Protein AF-A0A967I5Z1-F1 (afdb_monomer_lite)

pLDDT: mean 89.83, std 9.64, range [50.81, 96.69]

Radius of gyration: 12.85 Å; chains: 1; bounding box: 27×28×31 Å

Structure (mmCIF, N/CA/C/O backbone):
data_AF-A0A967I5Z1-F1
#
_entry.id   AF-A0A967I5Z1-F1
#
loop_
_atom_site.group_PDB
_atom_site.id
_atom_site.type_symbol
_atom_site.label_atom_id
_atom_site.label_alt_id
_atom_site.label_comp_id
_atom_site.label_asym_id
_atom_site.l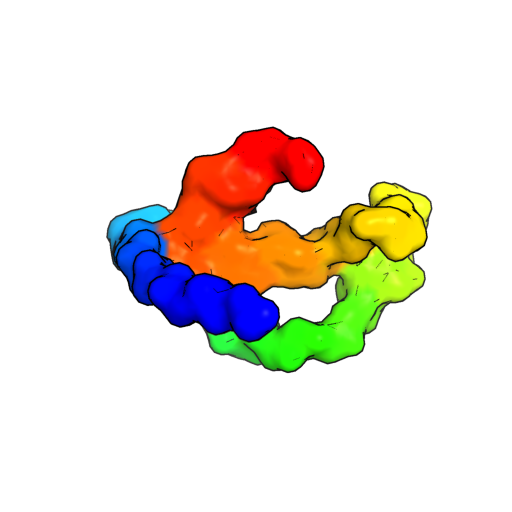abel_entity_id
_atom_site.label_seq_id
_atom_site.pdbx_PDB_ins_code
_atom_site.Cartn_x
_atom_site.Cartn_y
_atom_site.Cartn_z
_atom_site.occupancy
_atom_site.B_iso_or_equiv
_atom_site.auth_seq_id
_atom_site.auth_comp_id
_atom_site.auth_asym_id
_atom_site.auth_atom_id
_atom_site.pdbx_PDB_model_num
ATOM 1 N N . MET A 1 1 ? -9.339 17.340 -13.999 1.00 50.81 1 MET A N 1
ATOM 2 C CA . MET A 1 1 ? -9.244 17.817 -12.603 1.00 50.81 1 MET A CA 1
ATOM 3 C C . MET A 1 1 ? -9.442 16.599 -11.727 1.00 50.81 1 MET A C 1
ATOM 5 O O . MET A 1 1 ? -10.343 15.833 -12.030 1.00 50.81 1 MET A O 1
ATOM 9 N N . ALA A 1 2 ? -8.542 16.333 -10.783 1.0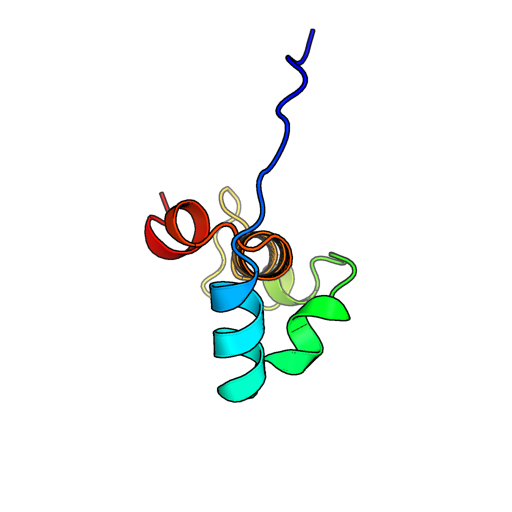0 59.91 2 ALA A N 1
ATOM 10 C CA . ALA A 1 2 ? -8.663 15.161 -9.922 1.00 59.91 2 ALA A CA 1
ATOM 11 C C . ALA A 1 2 ? -9.703 15.458 -8.837 1.00 59.91 2 ALA A C 1
ATOM 13 O O . ALA A 1 2 ? -9.539 16.430 -8.100 1.00 59.91 2 ALA A O 1
ATOM 14 N N . ASP A 1 3 ? -10.765 14.657 -8.774 1.00 75.06 3 ASP A N 1
ATOM 15 C CA . ASP A 1 3 ? -11.724 14.703 -7.674 1.00 75.06 3 ASP A CA 1
ATOM 16 C C . ASP A 1 3 ? -10.997 14.447 -6.350 1.00 75.06 3 ASP A C 1
ATOM 18 O O . ASP A 1 3 ? -10.173 13.535 -6.228 1.00 75.06 3 ASP A O 1
ATOM 22 N N . THR A 1 4 ? -11.274 15.280 -5.349 1.00 76.00 4 THR A N 1
ATOM 23 C CA . THR A 1 4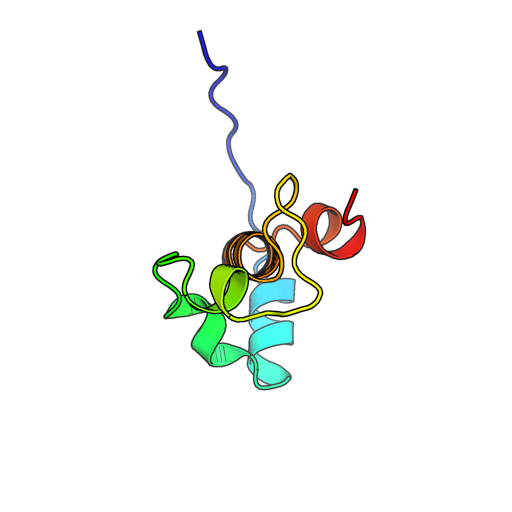 ? -10.711 15.119 -4.010 1.00 76.00 4 THR A CA 1
ATOM 24 C C . THR A 1 4 ? -11.386 13.937 -3.326 1.00 76.00 4 THR A C 1
ATOM 26 O O . THR A 1 4 ? -12.524 14.039 -2.873 1.00 76.00 4 THR A O 1
ATOM 29 N N . TYR A 1 5 ? -10.680 12.812 -3.254 1.00 76.50 5 TYR A N 1
ATOM 30 C CA . TYR A 1 5 ? -11.106 11.636 -2.504 1.00 76.50 5 TYR A CA 1
ATOM 31 C C . TYR A 1 5 ? -10.654 11.757 -1.045 1.00 76.50 5 TYR A C 1
ATOM 33 O O . TYR A 1 5 ? -9.455 11.828 -0.766 1.00 76.50 5 TYR A O 1
ATOM 41 N N . VAL A 1 6 ? -11.611 11.781 -0.117 1.00 80.44 6 VAL A N 1
ATOM 42 C CA . VAL A 1 6 ? -11.327 11.702 1.320 1.00 80.44 6 VAL A CA 1
ATOM 43 C C . VAL A 1 6 ? -11.176 10.229 1.682 1.00 80.44 6 VAL A C 1
ATOM 45 O O . VAL A 1 6 ? -12.107 9.446 1.531 1.00 80.44 6 VAL A O 1
ATOM 48 N N . ILE A 1 7 ? -9.978 9.852 2.126 1.00 79.25 7 ILE A N 1
ATOM 49 C CA . ILE A 1 7 ? -9.695 8.500 2.608 1.00 79.25 7 ILE A CA 1
ATOM 50 C C . ILE A 1 7 ? -10.170 8.395 4.057 1.00 79.25 7 ILE A C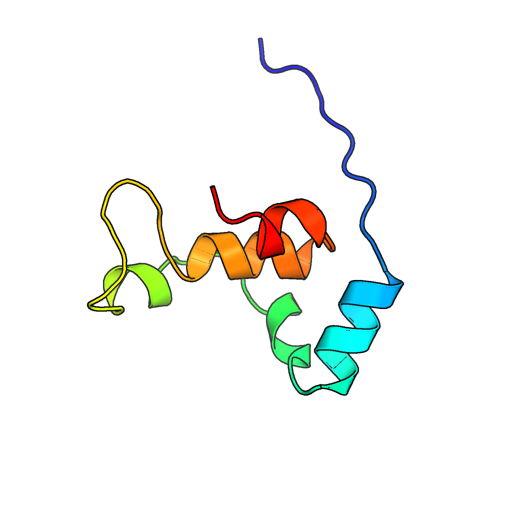 1
ATOM 52 O O . ILE A 1 7 ? -9.667 9.123 4.911 1.00 79.25 7 ILE A O 1
ATOM 56 N N . GLU A 1 8 ? -11.069 7.453 4.335 1.00 85.00 8 GLU A N 1
ATOM 57 C CA . GLU A 1 8 ? -11.379 7.006 5.694 1.00 85.00 8 GLU A CA 1
ATOM 58 C C . GLU A 1 8 ? -10.487 5.800 6.043 1.00 85.00 8 GLU A C 1
ATOM 60 O O . GLU A 1 8 ? -10.658 4.724 5.467 1.00 85.00 8 GLU A O 1
ATOM 65 N N . PRO A 1 9 ? -9.480 5.968 6.918 1.00 89.69 9 PRO A N 1
ATOM 66 C CA . PRO A 1 9 ? -8.568 4.887 7.271 1.00 89.69 9 PRO A CA 1
ATOM 67 C C . PRO A 1 9 ? -9.198 3.926 8.289 1.00 89.69 9 PRO A C 1
ATOM 69 O O . PRO A 1 9 ? -9.679 4.361 9.337 1.00 89.69 9 PRO A O 1
ATOM 72 N N . ASP A 1 10 ? -9.097 2.616 8.049 1.00 94.06 10 ASP A N 1
ATOM 73 C CA . ASP A 1 10 ? -9.406 1.601 9.062 1.00 94.06 10 ASP A CA 1
ATOM 74 C C . ASP A 1 10 ? -8.292 1.571 10.125 1.00 94.06 10 ASP A C 1
ATOM 76 O O . ASP A 1 10 ? -7.191 1.043 9.921 1.00 94.06 10 ASP A O 1
ATOM 80 N N . LEU A 1 11 ? -8.569 2.200 11.270 1.00 93.81 11 LEU A N 1
ATOM 81 C CA . LEU A 1 11 ? -7.629 2.299 12.384 1.00 93.81 11 LEU A CA 1
ATOM 82 C C . LEU A 1 11 ? -7.434 0.969 13.110 1.00 93.81 11 LEU A C 1
ATOM 84 O O . LEU A 1 11 ? -6.355 0.746 13.664 1.00 93.81 11 LEU A O 1
ATOM 88 N N . ASP A 1 12 ? -8.444 0.106 13.132 1.00 95.69 12 ASP A N 1
ATOM 89 C CA . ASP A 1 12 ? -8.358 -1.171 13.834 1.00 95.69 12 ASP A CA 1
ATOM 90 C C . ASP A 1 12 ? -7.525 -2.161 13.027 1.00 95.69 12 ASP A C 1
ATOM 92 O O . ASP A 1 12 ? -6.660 -2.826 13.599 1.00 95.69 12 ASP A O 1
ATOM 96 N N . PHE A 1 13 ? -7.642 -2.137 11.699 1.00 94.62 13 PHE A N 1
ATOM 97 C CA . PHE A 1 13 ? -6.725 -2.852 10.816 1.00 94.62 13 PHE A CA 1
ATOM 98 C C . PHE A 1 13 ? -5.266 -2.408 11.007 1.00 94.62 13 PHE A C 1
ATOM 100 O O . PHE A 1 13 ? -4.373 -3.244 11.126 1.00 94.62 13 PHE A O 1
ATOM 107 N N . ILE A 1 14 ? -4.991 -1.100 11.090 1.00 94.88 14 ILE A N 1
ATOM 108 C CA . ILE A 1 14 ? -3.619 -0.610 11.325 1.00 94.88 14 ILE A CA 1
ATOM 109 C C . ILE A 1 14 ? -3.069 -1.134 12.662 1.00 94.88 14 ILE A C 1
ATOM 111 O O . ILE A 1 14 ? -1.906 -1.542 12.727 1.00 94.88 14 ILE A O 1
ATOM 115 N N . LYS A 1 15 ? -3.885 -1.122 13.725 1.00 95.50 15 LYS A N 1
ATOM 116 C CA . LYS A 1 15 ? -3.492 -1.653 15.042 1.00 95.50 15 LYS A CA 1
ATOM 117 C C . LYS A 1 15 ? -3.252 -3.159 14.990 1.00 95.50 15 LYS A C 1
ATOM 119 O O . LYS A 1 15 ? -2.274 -3.618 15.568 1.00 95.50 15 LYS A O 1
ATOM 124 N N . GLU A 1 16 ? -4.109 -3.906 14.297 1.00 96.19 16 GLU A N 1
ATOM 125 C CA . GLU A 1 16 ? -3.980 -5.354 14.114 1.00 96.19 16 GLU A CA 1
ATOM 126 C C . GLU A 1 16 ? -2.663 -5.701 13.411 1.00 96.19 16 GLU A C 1
ATOM 128 O O . GLU A 1 16 ? -1.891 -6.514 13.913 1.00 96.19 16 GLU A O 1
ATOM 133 N N . VAL A 1 17 ? -2.344 -5.021 12.304 1.00 95.19 17 VAL A N 1
ATOM 134 C CA . VAL A 1 17 ? -1.068 -5.222 11.603 1.00 95.19 17 VAL A CA 1
ATOM 135 C C . VAL A 1 17 ? 0.118 -4.887 12.512 1.00 95.19 17 VAL A C 1
ATOM 137 O O . VAL A 1 17 ? 1.101 -5.626 12.525 1.00 95.19 17 VAL A O 1
ATOM 140 N N . GLY A 1 18 ? 0.025 -3.816 13.306 1.00 95.44 18 GLY A N 1
ATOM 141 C CA . GLY A 1 18 ? 1.026 -3.491 14.325 1.00 95.44 18 GLY A CA 1
ATOM 142 C C . GLY A 1 18 ? 1.202 -4.610 15.358 1.00 95.44 18 GLY A C 1
ATOM 143 O O . GLY A 1 18 ? 2.326 -5.033 15.609 1.00 95.44 18 GLY A O 1
ATOM 144 N N . ALA A 1 19 ? 0.101 -5.149 15.889 1.00 96.12 19 ALA A N 1
ATOM 145 C CA . ALA A 1 19 ? 0.107 -6.242 16.864 1.00 96.12 19 ALA A CA 1
ATOM 146 C C . ALA A 1 19 ? 0.683 -7.555 16.301 1.00 96.12 19 ALA A C 1
ATOM 148 O O . ALA A 1 19 ? 1.248 -8.350 17.051 1.00 96.12 19 ALA A O 1
ATOM 149 N N . LEU A 1 20 ? 0.584 -7.767 14.986 1.00 95.94 20 LEU A N 1
ATOM 150 C CA . LEU A 1 20 ? 1.187 -8.897 14.272 1.00 95.94 20 LEU A CA 1
ATOM 151 C C . LEU A 1 20 ? 2.668 -8.669 13.894 1.00 95.94 20 LEU A C 1
ATOM 153 O O . LEU A 1 20 ? 3.251 -9.497 13.195 1.00 95.94 20 LEU A O 1
ATOM 157 N N . GLY A 1 21 ? 3.285 -7.570 14.345 1.00 94.75 21 GLY A N 1
ATOM 158 C CA . GLY A 1 21 ? 4.702 -7.249 14.120 1.00 94.75 21 GLY A CA 1
ATOM 159 C C . GLY A 1 21 ? 4.976 -6.297 12.950 1.00 94.75 21 GLY A C 1
ATOM 160 O O . GLY A 1 21 ? 6.128 -6.087 12.580 1.00 94.75 21 GLY A O 1
ATOM 161 N N . GLY A 1 22 ? 3.942 -5.702 12.351 1.00 93.06 22 GLY A N 1
ATOM 162 C CA . GLY A 1 22 ? 4.058 -4.757 11.235 1.00 93.06 22 GLY A CA 1
ATOM 163 C C . GLY A 1 22 ? 4.221 -3.288 11.640 1.00 93.06 22 GLY A C 1
ATOM 164 O O . GLY A 1 22 ? 4.003 -2.408 10.814 1.00 93.06 22 GLY A O 1
ATOM 165 N N . GLU A 1 23 ? 4.582 -2.989 12.887 1.00 91.62 23 GLU A N 1
ATOM 166 C CA . GLU A 1 23 ? 4.681 -1.624 13.440 1.00 91.62 23 GLU A CA 1
ATOM 167 C C . GLU A 1 23 ? 5.530 -0.648 12.600 1.00 91.62 23 GLU A C 1
ATOM 169 O O . GLU A 1 23 ? 5.218 0.543 12.495 1.00 91.62 23 GLU A O 1
ATOM 174 N N . ASP A 1 24 ? 6.550 -1.164 11.912 1.00 93.62 24 ASP A N 1
ATOM 175 C CA . ASP A 1 24 ? 7.445 -0.387 11.055 1.00 93.62 24 ASP A CA 1
ATOM 176 C C . ASP A 1 24 ? 6.796 0.116 9.759 1.00 93.62 24 ASP A C 1
ATOM 178 O O . ASP A 1 24 ? 7.355 0.998 9.099 1.00 93.62 24 ASP A O 1
ATOM 182 N N . LEU A 1 25 ? 5.594 -0.351 9.397 1.00 92.56 25 LEU A N 1
ATOM 183 C CA . LEU A 1 25 ? 4.897 0.111 8.191 1.00 92.56 25 LEU A CA 1
ATOM 184 C C . LEU A 1 25 ? 4.695 1.633 8.181 1.00 92.56 25 LEU A C 1
ATOM 186 O O . LEU A 1 25 ? 4.787 2.271 7.128 1.00 92.56 25 LEU A O 1
ATOM 190 N N . LYS A 1 26 ? 4.515 2.244 9.361 1.00 91.88 26 LYS A N 1
ATOM 191 C CA . LYS A 1 26 ? 4.348 3.699 9.509 1.00 91.88 26 LYS A CA 1
ATOM 192 C C . LYS A 1 26 ? 5.642 4.486 9.293 1.00 91.88 26 LYS A C 1
ATOM 194 O O . LYS A 1 26 ? 5.570 5.685 9.043 1.00 91.88 26 LYS A O 1
ATOM 199 N N . LYS A 1 27 ? 6.807 3.832 9.337 1.00 95.00 27 LYS A N 1
ATOM 200 C CA . LYS A 1 27 ? 8.111 4.439 9.016 1.00 95.00 27 LYS A CA 1
ATOM 201 C C . LYS A 1 27 ? 8.362 4.505 7.505 1.00 95.00 27 LYS A C 1
ATOM 203 O O . LYS A 1 27 ? 9.275 5.198 7.058 1.00 95.00 27 LYS A O 1
ATOM 208 N N . CYS A 1 28 ? 7.577 3.784 6.699 1.00 95.56 28 CYS A N 1
ATOM 209 C CA . CYS A 1 28 ? 7.742 3.750 5.252 1.00 95.56 28 CYS A CA 1
ATOM 210 C C . CYS A 1 28 ? 7.442 5.121 4.624 1.00 95.56 28 CYS A C 1
ATOM 212 O O . CYS A 1 28 ? 6.304 5.581 4.612 1.00 95.56 28 CYS A O 1
ATOM 214 N N . TYR A 1 29 ? 8.459 5.731 4.016 1.00 96.06 29 TYR A N 1
ATOM 215 C CA . TYR A 1 29 ? 8.372 7.022 3.323 1.00 96.06 29 TYR A CA 1
ATOM 216 C C . TYR A 1 29 ? 8.314 6.877 1.792 1.00 96.06 29 TYR A C 1
ATOM 218 O O . TYR A 1 29 ? 8.530 7.836 1.059 1.00 96.06 29 TYR A O 1
ATOM 226 N N . GLN A 1 30 ? 8.004 5.674 1.292 1.00 96.44 30 GLN A N 1
ATOM 227 C CA . GLN A 1 30 ? 7.700 5.428 -0.123 1.00 96.44 30 GLN A CA 1
ATOM 228 C C . GLN A 1 30 ? 8.868 5.662 -1.107 1.00 96.44 30 GLN A C 1
ATOM 230 O O . GLN A 1 30 ? 8.649 6.104 -2.232 1.00 96.44 30 GLN A O 1
ATOM 235 N N . CYS A 1 31 ? 10.097 5.286 -0.735 1.00 96.69 31 CYS A N 1
ATOM 236 C CA . CYS A 1 31 ? 11.291 5.403 -1.594 1.00 96.69 31 CYS A CA 1
ATOM 237 C C . CYS A 1 31 ? 11.372 4.428 -2.783 1.00 96.69 31 CYS A C 1
ATOM 239 O O . CYS A 1 31 ? 12.216 4.609 -3.652 1.00 96.69 31 CYS A O 1
ATOM 241 N N . ALA A 1 32 ? 10.530 3.389 -2.820 1.00 95.12 32 ALA A N 1
ATOM 242 C CA . ALA A 1 32 ? 10.500 2.343 -3.852 1.00 95.12 32 ALA A CA 1
ATOM 243 C C . ALA A 1 32 ? 11.672 1.348 -3.910 1.00 95.12 32 ALA A C 1
ATOM 245 O O . ALA A 1 32 ? 11.626 0.450 -4.749 1.00 95.12 32 ALA A O 1
ATOM 246 N N . THR A 1 33 ? 12.663 1.413 -3.016 1.00 96.56 33 THR A N 1
ATOM 247 C CA . THR A 1 33 ? 13.788 0.454 -3.002 1.00 96.56 33 THR A CA 1
ATOM 248 C C . THR A 1 33 ? 13.319 -1.003 -2.974 1.00 96.56 33 THR A C 1
ATOM 250 O O . THR A 1 33 ? 13.838 -1.831 -3.715 1.00 96.56 33 THR A O 1
ATOM 253 N N . CYS A 1 34 ? 12.294 -1.309 -2.171 1.00 95.44 34 CYS A N 1
ATOM 254 C CA . CYS A 1 34 ? 11.726 -2.653 -2.092 1.00 95.44 34 CYS A CA 1
ATOM 255 C C . CYS A 1 34 ? 11.126 -3.127 -3.422 1.00 95.44 34 CYS A C 1
ATOM 257 O O . CYS A 1 34 ? 11.271 -4.296 -3.754 1.00 95.44 34 CYS A O 1
ATOM 259 N N . SER A 1 35 ? 10.495 -2.240 -4.195 1.00 95.38 35 SER A N 1
ATOM 260 C CA . SER A 1 35 ? 9.906 -2.602 -5.487 1.00 95.38 35 SER A CA 1
ATOM 261 C C . SER A 1 35 ? 10.941 -2.828 -6.572 1.00 95.38 35 SER A C 1
ATOM 263 O O . SER A 1 35 ? 10.786 -3.742 -7.367 1.00 95.38 35 SER A O 1
ATOM 265 N N . VAL A 1 36 ? 12.019 -2.044 -6.578 1.00 95.00 36 VAL A N 1
ATOM 266 C CA . VAL A 1 36 ? 13.100 -2.216 -7.559 1.00 95.00 36 VAL A CA 1
ATOM 267 C C . VAL A 1 36 ? 13.929 -3.469 -7.263 1.00 95.00 36 VAL A C 1
ATOM 269 O O . VAL A 1 36 ? 14.386 -4.139 -8.181 1.00 95.00 36 VAL A O 1
ATOM 272 N N . ALA A 1 37 ? 14.120 -3.805 -5.985 1.00 96.38 37 ALA A N 1
ATOM 273 C CA . ALA A 1 37 ? 14.903 -4.972 -5.585 1.00 96.38 37 ALA A CA 1
ATOM 274 C C . ALA A 1 37 ? 14.133 -6.302 -5.681 1.00 96.38 37 ALA A C 1
ATOM 276 O O . ALA A 1 37 ? 14.753 -7.363 -5.674 1.00 96.38 37 ALA A O 1
ATOM 277 N N . CYS A 1 38 ? 12.797 -6.272 -5.713 1.00 95.06 38 CYS A N 1
ATOM 278 C CA . CYS A 1 38 ? 11.972 -7.474 -5.656 1.00 95.06 38 CYS A CA 1
ATOM 279 C C . CYS A 1 38 ? 11.874 -8.159 -7.036 1.00 95.06 38 CYS A C 1
ATOM 281 O O . CYS A 1 38 ? 11.275 -7.583 -7.942 1.00 95.06 38 CYS A O 1
ATOM 283 N N . PRO A 1 39 ? 12.355 -9.409 -7.204 1.00 94.12 39 PRO A N 1
ATOM 284 C CA . PRO A 1 39 ? 12.357 -10.087 -8.509 1.00 94.12 39 PRO A CA 1
ATOM 285 C C . PRO A 1 39 ? 10.964 -10.389 -9.072 1.00 94.12 39 PRO A C 1
ATOM 287 O O . PRO A 1 39 ? 10.816 -10.606 -10.268 1.00 94.12 39 PRO A O 1
ATOM 290 N N . ILE A 1 40 ? 9.950 -10.441 -8.203 1.00 93.56 40 ILE A N 1
ATOM 291 C CA . ILE A 1 40 ? 8.555 -10.703 -8.579 1.00 93.56 40 ILE A CA 1
ATOM 292 C C . ILE A 1 40 ? 7.736 -9.415 -8.731 1.00 93.56 40 ILE A C 1
ATOM 294 O O . ILE A 1 40 ? 6.530 -9.488 -8.956 1.00 93.56 40 ILE A O 1
ATOM 298 N N . SER A 1 41 ? 8.355 -8.239 -8.576 1.00 92.56 41 SER A N 1
ATOM 299 C CA . SER A 1 41 ? 7.672 -6.967 -8.797 1.00 92.56 41 SER A CA 1
ATOM 300 C C . SER A 1 41 ? 7.508 -6.707 -10.296 1.00 92.56 41 SER A C 1
ATOM 302 O O . SER A 1 41 ? 8.511 -6.624 -11.001 1.00 92.56 41 SER A O 1
ATOM 304 N N . PRO A 1 42 ? 6.277 -6.524 -10.800 1.00 89.62 42 PRO A N 1
ATOM 305 C CA . PRO A 1 42 ? 6.049 -6.156 -12.192 1.00 89.62 42 PRO A CA 1
ATOM 306 C C . PRO A 1 42 ? 6.230 -4.646 -12.418 1.00 89.62 42 PRO A C 1
ATOM 308 O O . PRO A 1 42 ? 5.952 -3.832 -11.533 1.00 89.62 42 PRO A O 1
ATOM 311 N N . ASP A 1 43 ? 6.591 -4.261 -13.645 1.00 86.00 43 ASP A N 1
ATOM 312 C CA . ASP A 1 43 ? 6.827 -2.857 -14.028 1.00 86.00 43 ASP A CA 1
ATOM 313 C C . ASP A 1 43 ? 5.578 -1.971 -13.906 1.00 86.00 43 ASP A C 1
ATOM 315 O O . ASP A 1 43 ? 5.659 -0.788 -13.578 1.00 86.00 43 ASP A O 1
ATOM 319 N N . THR A 1 44 ? 4.398 -2.538 -14.159 1.00 87.44 44 THR A N 1
ATOM 320 C CA . THR A 1 44 ? 3.126 -1.798 -14.190 1.00 87.44 44 THR A CA 1
ATOM 321 C C . THR A 1 44 ? 2.451 -1.689 -12.826 1.00 87.44 44 THR A C 1
ATOM 323 O O . THR A 1 44 ? 1.528 -0.892 -12.654 1.00 87.44 44 THR A O 1
ATOM 326 N N . LYS A 1 45 ? 2.879 -2.491 -11.846 1.00 86.50 45 LYS A N 1
ATOM 327 C CA . LYS A 1 45 ? 2.174 -2.660 -10.574 1.00 86.50 45 LYS A CA 1
ATOM 328 C C . LYS A 1 45 ? 3.199 -2.847 -9.444 1.00 86.50 45 LYS A C 1
ATOM 330 O O . LYS A 1 45 ? 3.427 -3.974 -9.015 1.00 86.50 45 LYS A O 1
ATOM 335 N N . PRO A 1 46 ? 3.802 -1.749 -8.942 1.00 86.56 46 PRO A N 1
ATOM 336 C CA . PRO A 1 46 ? 4.994 -1.782 -8.092 1.00 86.56 46 PRO A CA 1
ATOM 337 C C . PRO A 1 46 ? 4.715 -2.427 -6.730 1.00 86.56 46 PRO A C 1
ATOM 339 O O . PRO A 1 46 ? 4.291 -1.774 -5.771 1.00 86.56 46 PRO A O 1
ATOM 342 N N . PHE A 1 47 ? 4.965 -3.728 -6.670 1.00 91.75 47 PHE A N 1
ATOM 343 C CA . PHE A 1 47 ? 4.938 -4.564 -5.478 1.00 91.75 47 PHE A CA 1
ATOM 344 C C . PHE A 1 47 ? 6.325 -4.529 -4.823 1.00 91.75 47 PHE A C 1
ATOM 346 O O . PHE A 1 47 ? 7.312 -4.475 -5.544 1.00 91.75 47 PHE A O 1
ATOM 353 N N . PRO A 1 48 ? 6.491 -4.496 -3.492 1.00 93.75 48 PRO A N 1
ATOM 354 C CA . PRO A 1 48 ? 5.480 -4.379 -2.443 1.00 93.75 48 PRO A CA 1
ATOM 355 C C . PRO A 1 48 ? 5.173 -2.920 -2.032 1.00 93.75 48 PRO A C 1
ATOM 357 O O . PRO A 1 48 ? 4.475 -2.678 -1.048 1.00 93.75 48 PRO A O 1
ATOM 360 N N . ARG A 1 49 ? 5.730 -1.903 -2.713 1.00 95.38 49 ARG A N 1
ATOM 361 C CA . ARG A 1 49 ? 5.603 -0.490 -2.299 1.00 95.38 49 ARG A CA 1
ATOM 362 C C . ARG A 1 49 ? 4.143 -0.045 -2.161 1.00 95.38 49 ARG A C 1
ATOM 364 O O . ARG A 1 49 ? 3.799 0.639 -1.193 1.00 95.38 49 ARG A O 1
ATOM 371 N N . LYS A 1 50 ? 3.298 -0.393 -3.133 1.00 92.94 50 LYS A N 1
ATOM 372 C CA . LYS A 1 50 ? 1.879 -0.003 -3.130 1.00 92.94 50 LYS A CA 1
ATOM 373 C C . LYS A 1 50 ? 1.082 -0.714 -2.027 1.00 92.94 50 LYS A C 1
ATOM 375 O O . LYS A 1 50 ? 0.162 -0.123 -1.470 1.00 92.94 50 LYS A O 1
ATOM 380 N N . GLU A 1 51 ? 1.453 -1.940 -1.670 1.00 94.12 51 GLU A N 1
ATOM 381 C CA . GLU A 1 51 ? 0.895 -2.645 -0.516 1.00 94.12 51 GLU A CA 1
ATOM 382 C C . GLU A 1 51 ? 1.274 -1.917 0.774 1.00 94.12 51 GLU A C 1
ATOM 384 O O . GLU A 1 51 ? 0.414 -1.676 1.617 1.00 94.12 51 GLU A O 1
ATOM 389 N N . MET A 1 52 ? 2.526 -1.460 0.890 1.00 95.25 52 MET A N 1
ATOM 390 C CA . MET A 1 52 ? 2.967 -0.713 2.068 1.00 95.25 52 MET A CA 1
ATOM 391 C C . MET A 1 52 ? 2.165 0.570 2.289 1.00 95.25 52 MET A C 1
ATOM 393 O O . MET A 1 52 ? 1.763 0.838 3.417 1.00 95.25 52 MET A O 1
ATOM 397 N N . ILE A 1 53 ? 1.895 1.361 1.243 1.00 93.25 53 ILE A N 1
ATOM 398 C CA . ILE A 1 53 ? 1.106 2.592 1.419 1.00 93.25 53 ILE A CA 1
ATOM 399 C C . ILE A 1 53 ? -0.363 2.295 1.732 1.00 93.25 53 ILE A C 1
ATOM 401 O O . ILE A 1 53 ? -0.946 2.968 2.579 1.00 93.25 53 ILE A O 1
ATOM 405 N N . ALA A 1 54 ? -0.950 1.266 1.109 1.00 93.81 54 ALA A N 1
ATOM 406 C CA . ALA A 1 54 ? -2.323 0.857 1.393 1.00 93.81 54 ALA A CA 1
ATOM 407 C C . ALA A 1 54 ? -2.470 0.380 2.845 1.00 93.81 54 ALA A C 1
ATOM 409 O O . ALA A 1 54 ? -3.396 0.806 3.534 1.00 93.81 54 ALA A O 1
ATOM 410 N N . ALA A 1 55 ? -1.514 -0.413 3.338 1.00 94.62 55 ALA A N 1
ATOM 411 C CA . ALA A 1 55 ? -1.476 -0.838 4.731 1.00 94.62 55 ALA A CA 1
ATOM 412 C C . ALA A 1 55 ? -1.313 0.357 5.686 1.00 94.62 55 ALA A C 1
ATOM 414 O O . ALA A 1 55 ? -2.064 0.493 6.653 1.00 94.62 55 ALA A O 1
ATOM 415 N N . SER A 1 56 ? -0.400 1.284 5.375 1.00 93.38 56 SER A N 1
ATOM 416 C CA . SER A 1 56 ? -0.177 2.497 6.173 1.00 93.38 56 SER A CA 1
ATOM 417 C C . SER A 1 56 ? -1.364 3.444 6.210 1.00 93.38 56 SER A C 1
ATOM 419 O O . SER A 1 56 ? -1.495 4.199 7.174 1.00 93.38 56 SER A O 1
ATOM 421 N N . TRP A 1 57 ? -2.240 3.414 5.215 1.00 93.00 57 TRP A N 1
ATOM 422 C CA . TRP A 1 57 ? -3.466 4.210 5.193 1.00 93.00 57 TRP A CA 1
ATOM 423 C C . TRP A 1 57 ? -4.702 3.452 5.672 1.00 93.00 57 TRP A C 1
ATOM 425 O O . TRP A 1 57 ? -5.789 4.011 5.635 1.00 93.00 57 TRP A O 1
ATOM 435 N N . GLY A 1 58 ? -4.564 2.208 6.132 1.00 93.81 58 GLY A N 1
ATOM 436 C CA . GLY A 1 58 ? -5.713 1.429 6.592 1.00 93.81 58 GLY A CA 1
ATOM 437 C C . GLY A 1 58 ? -6.674 1.040 5.467 1.00 93.81 58 GLY A C 1
ATOM 438 O O . GLY A 1 58 ? -7.853 0.820 5.706 1.00 93.81 58 GLY A O 1
ATOM 439 N N . LEU A 1 59 ? -6.194 0.974 4.224 1.00 93.56 59 LEU A N 1
ATOM 440 C CA . LEU A 1 59 ? -7.001 0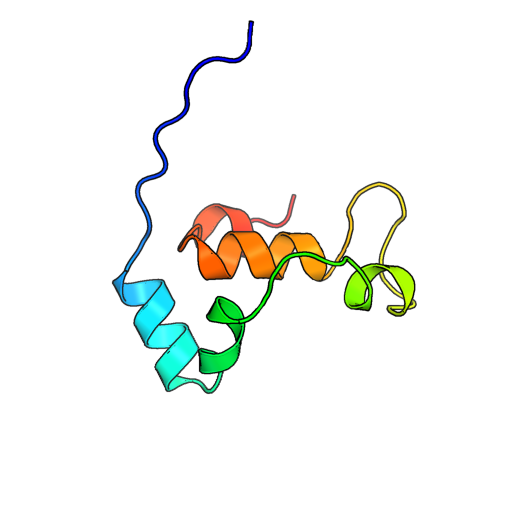.637 3.051 1.00 93.56 59 LEU A CA 1
ATOM 441 C C . LEU A 1 59 ? -7.066 -0.884 2.858 1.00 93.56 59 LEU A C 1
ATOM 443 O O . LEU A 1 59 ? -6.554 -1.407 1.863 1.00 93.56 59 LEU A O 1
ATOM 447 N N . LYS A 1 60 ? -7.668 -1.596 3.817 1.00 91.88 60 LYS A N 1
ATOM 448 C CA . LYS A 1 60 ? -7.701 -3.069 3.868 1.00 91.88 60 LYS A CA 1
ATOM 449 C C . LYS A 1 60 ? -8.247 -3.699 2.584 1.00 91.88 60 LYS A C 1
ATOM 451 O O . LYS A 1 60 ? -7.582 -4.551 1.999 1.00 91.88 60 LYS A O 1
ATOM 456 N N . ASP A 1 61 ? -9.392 -3.229 2.094 1.00 90.75 61 ASP A N 1
ATOM 457 C CA . ASP A 1 61 ? -10.019 -3.782 0.885 1.00 90.75 61 ASP A CA 1
ATOM 458 C C . ASP A 1 61 ? -9.146 -3.588 -0.357 1.00 90.75 61 ASP A C 1
ATOM 460 O O . ASP A 1 61 ? -9.016 -4.484 -1.189 1.00 90.75 61 ASP A O 1
ATOM 464 N N . LYS A 1 62 ? -8.471 -2.438 -0.454 1.00 89.50 62 LYS A N 1
ATOM 465 C CA . LYS A 1 62 ? -7.540 -2.145 -1.551 1.00 89.50 62 LYS A CA 1
ATOM 466 C C . LYS A 1 62 ? -6.265 -2.981 -1.459 1.00 89.50 62 LYS A C 1
ATOM 468 O O . LYS A 1 62 ? -5.718 -3.375 -2.487 1.00 89.50 62 LYS A O 1
ATOM 473 N N . LEU A 1 63 ? -5.787 -3.230 -0.241 1.00 91.56 63 LEU A N 1
ATOM 474 C CA . LEU A 1 63 ? -4.612 -4.054 0.018 1.00 91.56 63 LEU A CA 1
ATOM 475 C C . LEU A 1 63 ? -4.869 -5.521 -0.351 1.00 91.56 63 LEU A C 1
ATOM 477 O O . LEU A 1 63 ? -4.056 -6.117 -1.054 1.00 91.56 63 LEU A O 1
ATOM 481 N N . VAL A 1 64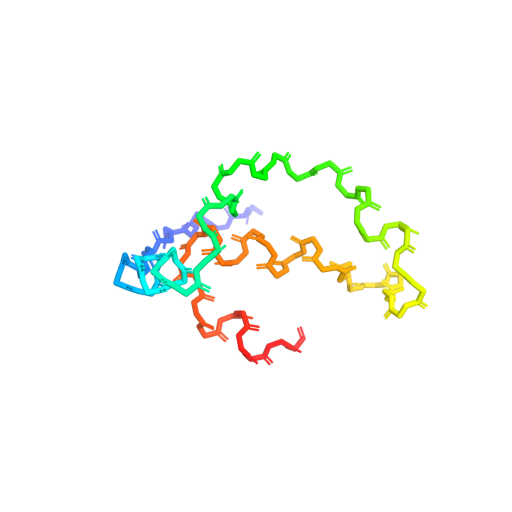 ? -5.993 -6.087 0.101 1.00 89.88 64 VAL A N 1
ATOM 482 C CA . VAL A 1 64 ? -6.342 -7.504 -0.104 1.00 89.88 64 VAL A CA 1
ATOM 483 C C . VAL A 1 64 ? -6.870 -7.756 -1.512 1.00 89.88 64 VAL A C 1
ATOM 485 O O . VAL A 1 64 ? -6.506 -8.754 -2.128 1.00 89.88 64 VAL A O 1
ATOM 488 N N . GLY A 1 65 ? -7.682 -6.842 -2.052 1.00 84.12 65 GLY A N 1
ATOM 489 C CA . GLY A 1 65 ? -8.249 -6.969 -3.393 1.00 84.12 65 GLY A CA 1
ATOM 490 C C . GLY A 1 65 ? -7.199 -6.992 -4.504 1.00 84.12 65 GLY A C 1
ATOM 491 O O . GLY A 1 65 ? -7.514 -7.469 -5.586 1.00 84.12 65 GLY A O 1
ATOM 492 N N . ASN A 1 66 ? -5.982 -6.493 -4.221 1.00 64.31 66 ASN A N 1
ATOM 493 C CA . ASN A 1 66 ? -4.767 -6.467 -5.046 1.00 64.31 66 ASN A CA 1
ATOM 494 C C . ASN A 1 66 ? -4.986 -6.698 -6.556 1.00 64.31 66 ASN A C 1
ATOM 496 O O . ASN A 1 66 ? -4.343 -7.563 -7.155 1.00 64.31 66 ASN A O 1
ATOM 500 N N . ALA A 1 67 ? -5.863 -5.895 -7.169 1.00 55.19 67 ALA A N 1
ATOM 501 C CA . ALA A 1 67 ? -6.105 -5.831 -8.612 1.00 55.19 67 ALA A CA 1
ATOM 502 C C . ALA A 1 67 ? -5.109 -4.889 -9.291 1.00 55.19 67 ALA A C 1
ATOM 504 O O . ALA A 1 67 ? -4.648 -3.921 -8.643 1.00 55.19 67 ALA A O 1
#

Sequence (67 aa):
MADTYVIEPDLDFIKEVGALGGEDLKKCYQCATCSVACPISPDTKPFPRKEMIAASWGLKDKLVGNA

Secondary structure (DSSP, 8-state):
----PPP---HHHHHHHIIIIIGGGGG-----HHHHH-TT--TTS-TTHHHHHHHHTT-HHHHHH--

Foldseek 3Di:
DDDDDDQDADPVLLVVCVVVVNVCLLVDPQPLPCQVPDPPRDPVQRPPSVLSVCSNRNVVCCNVVRD